Protein AF-A0A7H4N6X0-F1 (afdb_monomer_lite)

Secondary structure (DSSP, 8-state):
--GGGGSSSHHHHHHHHHHHTS--BTT--HHHHHHHHHHHHHTT-EEEE-TT--EEEE-PPPTT-TTSPP--------B-----TT----TTTSPP-EEEETTEEEETTS-TTS--HHHHHHHHHGGGGT-S---------

Radius of gyration: 16.63 Å; chains: 1; bounding box: 37×34×45 Å

Organism: NCBI:txid1134687

pLDDT: mean 72.05, std 23.46, range [20.62, 94.62]

Foldseek 3Di:
DAQLCVDPPRVVSVVVLVLLQAQAAPPQLVVVLVVVQVVLVVVVWDWDADPVGDIDTDDADDPPCNPPDDDDDDDDRHDHDDADPPAPDDSNPGGWRWDDDPPAIATPGHDPPPCRVRVVVVVVCVVVPDDDDDDDDDDDD

Sequence (141 aa):
MSELSQLSPQPLWDIFAKICSIPHPSYHEEQLAEHIMGWAKEKGLHAERDQVGNILIRKGATAGMENRKPVVLQAHLDMVPQKNNDTVHDFAKDPIQPYIDGEWVKARAAPPWAPTTVSAWLPRWRYWLTTTWFTARWKCC

Structure (mmCIF, N/CA/C/O backbone):
data_AF-A0A7H4N6X0-F1
#
_entry.id   AF-A0A7H4N6X0-F1
#
loop_
_atom_site.group_PDB
_atom_site.id
_atom_site.type_symbol
_atom_site.label_atom_id
_atom_site.label_alt_id
_atom_site.label_comp_id
_atom_site.label_asym_id
_atom_site.label_entity_id
_atom_site.label_seq_id
_atom_site.pdbx_PDB_ins_code
_atom_site.Cartn_x
_atom_site.Cartn_y
_atom_site.Cartn_z
_atom_site.occupancy
_atom_site.B_iso_or_equiv
_atom_site.auth_seq_id
_atom_site.auth_comp_id
_atom_site.auth_asym_id
_atom_site.auth_atom_id
_atom_site.pdbx_PDB_model_num
ATOM 1 N N . MET A 1 1 ? -1.769 15.339 -13.830 1.00 49.44 1 MET A N 1
ATOM 2 C CA . MET A 1 1 ? -2.884 14.557 -13.252 1.00 49.44 1 MET A CA 1
ATOM 3 C C . MET A 1 1 ? -2.864 13.186 -13.902 1.00 49.44 1 MET A C 1
ATOM 5 O O . MET A 1 1 ? -2.613 13.128 -15.098 1.00 49.44 1 MET A O 1
ATOM 9 N N . SER A 1 2 ? -3.006 12.112 -13.122 1.00 63.00 2 SER A N 1
ATOM 10 C CA . SER A 1 2 ? -3.014 10.734 -13.640 1.00 63.00 2 SER A CA 1
ATOM 11 C C . SER A 1 2 ? -4.272 10.502 -14.483 1.00 63.00 2 SER A C 1
ATOM 13 O O . SER A 1 2 ? -5.332 10.973 -14.087 1.00 63.00 2 SER A O 1
ATOM 15 N N . GLU A 1 3 ? -4.191 9.768 -15.600 1.00 73.50 3 GLU A N 1
ATOM 16 C CA . GLU A 1 3 ? -5.371 9.388 -16.410 1.00 73.50 3 GLU A CA 1
ATOM 17 C C . GLU A 1 3 ? -6.441 8.665 -15.568 1.00 73.50 3 GLU A C 1
ATOM 19 O O . GLU A 1 3 ? -7.635 8.761 -15.839 1.00 73.50 3 GLU A O 1
ATOM 24 N N . LEU A 1 4 ? -6.017 8.021 -14.476 1.00 79.00 4 LEU A N 1
ATOM 25 C CA . LEU A 1 4 ? -6.884 7.342 -13.514 1.00 79.00 4 LEU A CA 1
ATOM 26 C C . LEU A 1 4 ? -7.802 8.284 -12.723 1.00 79.00 4 LEU A C 1
ATOM 28 O O . LEU A 1 4 ? -8.731 7.809 -12.076 1.00 79.00 4 LEU A O 1
ATOM 32 N N . SER A 1 5 ? -7.596 9.605 -12.787 1.00 76.94 5 SER A N 1
ATOM 33 C CA . SER A 1 5 ? -8.470 10.581 -12.124 1.00 76.94 5 SER A CA 1
ATOM 34 C C . SER A 1 5 ? -9.864 10.704 -12.747 1.00 76.94 5 SER A C 1
ATOM 36 O O . SER A 1 5 ? -10.657 11.539 -12.328 1.00 76.94 5 SER A O 1
ATOM 38 N N . GLN A 1 6 ? -10.139 9.935 -13.799 1.00 81.56 6 GLN A N 1
ATOM 39 C CA . GLN A 1 6 ? -11.443 9.859 -14.455 1.00 81.56 6 GLN A CA 1
ATOM 40 C C . GLN A 1 6 ? -12.292 8.695 -13.922 1.00 81.56 6 GLN A C 1
ATOM 42 O O . GLN A 1 6 ? -13.466 8.576 -14.268 1.00 81.56 6 GLN A O 1
ATOM 47 N N . LEU A 1 7 ? -11.706 7.818 -13.100 1.00 83.69 7 LEU A N 1
ATOM 48 C CA . LEU A 1 7 ? -12.340 6.590 -12.644 1.00 83.69 7 LEU A CA 1
ATOM 49 C C . LEU A 1 7 ? -12.969 6.765 -11.258 1.00 83.69 7 LEU A C 1
ATOM 51 O O . LEU A 1 7 ? -12.410 7.386 -10.356 1.00 83.69 7 LEU A O 1
ATOM 55 N N . SER A 1 8 ? -14.136 6.153 -11.069 1.00 83.44 8 SER A N 1
ATOM 56 C CA . SER A 1 8 ? -14.847 6.145 -9.790 1.00 83.44 8 SER A CA 1
ATOM 57 C C . SER A 1 8 ? -14.701 4.783 -9.098 1.00 83.44 8 SER A C 1
ATOM 59 O O . SER A 1 8 ? -14.769 3.754 -9.779 1.00 83.44 8 SER A O 1
ATOM 61 N N . PRO A 1 9 ? -14.511 4.738 -7.765 1.00 90.44 9 PRO A N 1
ATOM 62 C CA . PRO A 1 9 ? -14.433 5.868 -6.831 1.00 90.44 9 PRO A CA 1
ATOM 63 C C . PRO A 1 9 ? -13.037 6.506 -6.760 1.00 90.44 9 PRO A C 1
ATOM 65 O O . PRO A 1 9 ? -12.030 5.811 -6.639 1.00 90.44 9 PRO A O 1
ATOM 68 N N . GLN A 1 10 ? -12.991 7.840 -6.741 1.00 86.44 10 GLN A N 1
ATOM 69 C CA . GLN A 1 10 ? -11.746 8.612 -6.840 1.00 86.44 10 GLN A CA 1
ATOM 70 C C . GLN A 1 10 ? -10.675 8.268 -5.781 1.00 86.44 10 GLN A C 1
ATOM 72 O O . GLN A 1 10 ? -9.532 8.028 -6.168 1.00 86.44 10 GLN A O 1
ATOM 77 N N . PRO A 1 11 ? -10.997 8.136 -4.473 1.00 85.31 11 PRO A N 1
ATOM 78 C CA . PRO A 1 11 ? -9.972 7.884 -3.454 1.00 85.31 11 PRO A CA 1
ATOM 79 C C . PRO A 1 11 ? -9.216 6.567 -3.657 1.00 85.31 11 PRO A C 1
ATOM 81 O O . PRO A 1 11 ? -8.046 6.448 -3.304 1.00 85.31 11 PRO A O 1
ATOM 84 N N . LEU A 1 12 ? -9.894 5.569 -4.224 1.00 84.19 12 LEU A N 1
ATOM 85 C CA . LEU A 1 12 ? -9.316 4.266 -4.521 1.00 84.19 12 LEU A CA 1
ATOM 86 C C . LEU A 1 12 ? -8.301 4.382 -5.663 1.00 84.19 12 LEU A C 1
ATOM 88 O O . LEU A 1 12 ? -7.191 3.863 -5.559 1.00 84.19 12 LEU A O 1
ATOM 92 N N . TRP A 1 13 ? -8.664 5.100 -6.726 1.00 86.38 13 TRP A N 1
ATOM 93 C CA . TRP A 1 13 ? -7.800 5.305 -7.886 1.00 86.38 13 TRP A CA 1
ATOM 94 C C . TRP A 1 13 ? -6.621 6.235 -7.599 1.00 86.38 13 TRP A C 1
ATOM 96 O O . TRP A 1 13 ? -5.546 6.021 -8.155 1.00 86.38 13 TRP A O 1
ATOM 106 N N . ASP A 1 14 ? -6.769 7.188 -6.677 1.00 84.69 14 ASP A N 1
ATOM 107 C CA . ASP A 1 14 ? -5.661 8.020 -6.194 1.00 84.69 14 ASP A CA 1
ATOM 108 C C . ASP A 1 14 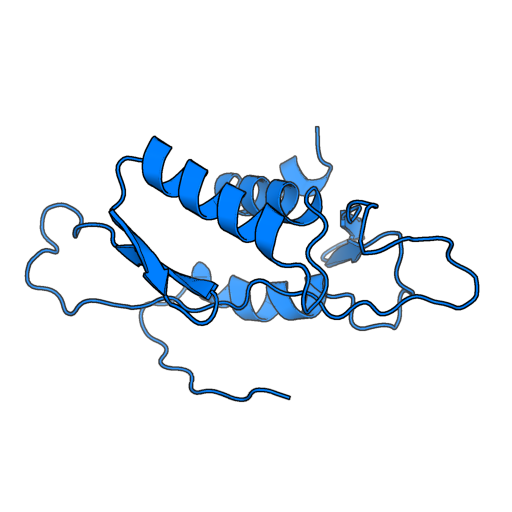? -4.617 7.186 -5.440 1.00 84.69 14 ASP A C 1
ATOM 110 O O . ASP A 1 14 ? -3.417 7.299 -5.703 1.00 84.69 14 ASP A O 1
ATOM 114 N N . ILE A 1 15 ? -5.068 6.304 -4.538 1.00 87.94 15 ILE A N 1
ATOM 115 C CA . ILE A 1 15 ? -4.186 5.370 -3.823 1.00 87.94 15 ILE A CA 1
ATOM 116 C C . ILE A 1 15 ? -3.514 4.423 -4.819 1.00 87.94 15 ILE A C 1
ATOM 118 O O . ILE A 1 15 ? -2.301 4.235 -4.760 1.00 87.94 15 ILE A O 1
ATOM 122 N N . PHE A 1 16 ? -4.270 3.869 -5.769 1.00 86.44 16 PHE A N 1
ATOM 123 C CA . PHE A 1 16 ? -3.721 2.972 -6.784 1.00 86.44 16 PHE A CA 1
ATOM 124 C C . PHE A 1 16 ? -2.659 3.664 -7.652 1.00 86.44 16 PHE A C 1
ATOM 126 O O . PHE A 1 16 ? -1.562 3.137 -7.821 1.00 86.44 16 PHE A O 1
ATOM 133 N N . ALA A 1 17 ? -2.930 4.881 -8.133 1.00 86.88 17 ALA A N 1
ATOM 134 C CA . ALA A 1 17 ? -1.963 5.671 -8.891 1.00 86.88 17 ALA A CA 1
ATOM 135 C C . ALA A 1 17 ? -0.691 5.954 -8.075 1.00 86.88 17 ALA A C 1
ATOM 137 O O . ALA A 1 17 ? 0.417 5.907 -8.613 1.00 86.88 17 ALA A O 1
ATOM 138 N N . LYS A 1 18 ? -0.838 6.214 -6.769 1.00 87.50 18 LYS A N 1
ATOM 139 C CA . LYS A 1 18 ? 0.297 6.418 -5.869 1.00 87.50 18 LYS A CA 1
ATOM 140 C C . LYS A 1 18 ? 1.128 5.145 -5.704 1.00 87.50 18 LYS A C 1
ATOM 142 O O . LYS A 1 18 ? 2.349 5.230 -5.807 1.00 87.50 18 LYS A O 1
ATOM 147 N N . ILE A 1 19 ? 0.493 3.987 -5.530 1.00 88.38 19 ILE A N 1
ATOM 148 C CA . ILE A 1 19 ? 1.175 2.685 -5.465 1.00 88.38 19 ILE A CA 1
ATOM 149 C C . ILE A 1 19 ? 1.937 2.410 -6.769 1.00 88.38 19 ILE A C 1
ATOM 151 O O . ILE A 1 19 ? 3.113 2.074 -6.717 1.00 88.38 19 ILE A O 1
ATOM 155 N N . CYS A 1 20 ? 1.329 2.631 -7.942 1.00 85.62 20 CYS A N 1
ATOM 156 C CA . CYS A 1 20 ? 2.011 2.450 -9.233 1.00 85.62 20 CYS A CA 1
ATOM 157 C C . CYS A 1 20 ? 3.224 3.375 -9.418 1.00 85.62 20 CYS A C 1
ATOM 159 O O . CYS A 1 20 ? 4.171 3.011 -10.111 1.00 85.62 20 CYS A O 1
ATOM 161 N N . SER A 1 21 ? 3.210 4.561 -8.801 1.00 88.00 21 SER A N 1
ATOM 162 C CA . SER A 1 21 ? 4.327 5.510 -8.879 1.00 88.00 21 SER A CA 1
ATOM 163 C C . SER A 1 21 ? 5.553 5.110 -8.050 1.00 88.00 21 SER A C 1
ATOM 165 O O . SER A 1 21 ? 6.601 5.733 -8.195 1.00 88.00 21 SER A O 1
ATOM 167 N N . ILE A 1 22 ? 5.422 4.110 -7.176 1.00 87.44 22 ILE A N 1
ATOM 168 C CA . ILE A 1 22 ? 6.493 3.606 -6.315 1.00 87.44 22 ILE A CA 1
ATOM 169 C C . ILE A 1 22 ? 6.897 2.232 -6.857 1.00 87.44 22 ILE A C 1
ATOM 171 O O . ILE A 1 22 ? 6.057 1.337 -6.848 1.00 87.44 22 ILE A O 1
ATOM 175 N N . PRO A 1 23 ? 8.130 2.021 -7.338 1.00 86.75 23 PRO A N 1
ATOM 176 C CA . PRO A 1 23 ? 8.593 0.694 -7.736 1.00 86.75 23 PRO A CA 1
ATOM 177 C C . PRO A 1 23 ? 8.563 -0.281 -6.546 1.00 86.75 23 PRO A C 1
ATOM 179 O O . PRO A 1 23 ? 9.085 0.023 -5.477 1.00 86.75 23 PRO A O 1
ATOM 182 N N . HIS A 1 24 ? 7.920 -1.436 -6.719 1.00 83.88 24 HIS A N 1
ATOM 183 C CA . HIS A 1 24 ? 7.762 -2.460 -5.674 1.00 83.88 24 HIS A CA 1
ATOM 184 C C . HIS A 1 24 ? 7.811 -3.891 -6.245 1.00 83.88 24 HIS A C 1
ATOM 186 O O . HIS A 1 24 ? 6.862 -4.664 -6.075 1.00 83.88 24 HIS A O 1
ATOM 192 N N . PRO A 1 25 ? 8.873 -4.270 -6.985 1.00 81.56 25 PRO A N 1
ATOM 193 C CA . PRO A 1 25 ? 9.000 -5.645 -7.446 1.00 81.56 25 PRO A CA 1
ATOM 194 C C . PRO A 1 25 ? 9.197 -6.584 -6.250 1.00 81.56 25 PRO A C 1
ATOM 196 O O . PRO A 1 25 ? 9.643 -6.153 -5.185 1.00 81.56 25 PRO A O 1
ATOM 199 N N . SER A 1 26 ? 8.888 -7.868 -6.429 1.00 76.19 26 SER A N 1
ATOM 200 C CA . SER A 1 26 ? 9.136 -8.888 -5.404 1.00 76.19 26 SER A CA 1
ATOM 201 C C . SER A 1 26 ? 10.575 -8.809 -4.869 1.00 76.19 26 SER A C 1
ATOM 203 O O . SER A 1 26 ? 11.521 -8.682 -5.650 1.00 76.19 26 SER A O 1
ATOM 205 N N . TYR A 1 27 ? 10.717 -8.882 -3.542 1.00 80.19 27 TYR A N 1
ATOM 206 C CA . TYR A 1 27 ? 11.934 -8.666 -2.741 1.00 80.19 27 TYR A CA 1
ATOM 207 C C . TYR A 1 27 ? 12.423 -7.210 -2.606 1.00 80.19 27 TYR A C 1
ATOM 209 O O . TYR A 1 27 ? 13.468 -6.972 -1.995 1.00 80.19 27 TYR A O 1
ATOM 217 N N . HIS A 1 28 ? 11.691 -6.230 -3.140 1.00 84.12 28 HIS A N 1
ATOM 218 C CA . HIS A 1 28 ? 12.011 -4.802 -3.046 1.00 84.12 28 HIS A CA 1
ATOM 219 C C . HIS A 1 28 ? 10.797 -3.965 -2.605 1.00 84.12 28 HIS A C 1
ATOM 221 O O . HIS A 1 28 ? 10.520 -2.894 -3.141 1.00 84.12 28 HIS A O 1
ATOM 227 N N . GLU A 1 29 ? 10.058 -4.442 -1.606 1.00 84.38 29 GLU A N 1
ATOM 228 C CA . GLU A 1 29 ? 8.814 -3.822 -1.135 1.00 84.38 29 GLU A CA 1
ATOM 229 C C . GLU A 1 29 ? 9.039 -2.669 -0.141 1.00 84.38 29 GLU A C 1
ATOM 231 O O . GLU A 1 29 ? 8.087 -1.985 0.233 1.00 84.38 29 GLU A O 1
ATOM 236 N N . GLU A 1 30 ? 10.282 -2.439 0.294 1.00 88.81 30 GLU A N 1
ATOM 237 C CA . GLU A 1 30 ? 10.622 -1.545 1.410 1.00 88.81 30 GLU A CA 1
ATOM 238 C C . GLU A 1 30 ? 10.088 -0.120 1.221 1.00 88.81 30 GLU A C 1
ATOM 240 O O . GLU A 1 30 ? 9.436 0.426 2.107 1.00 88.81 30 GLU A O 1
ATOM 245 N N . GLN A 1 31 ? 10.283 0.462 0.036 1.00 90.00 31 GLN A N 1
ATOM 246 C CA . GLN A 1 31 ? 9.850 1.833 -0.238 1.00 90.00 31 GLN A CA 1
ATOM 247 C C . GLN A 1 31 ? 8.321 1.977 -0.178 1.00 90.00 31 GLN A C 1
ATOM 249 O O . GLN A 1 31 ? 7.794 2.970 0.331 1.00 90.00 31 GLN A O 1
ATOM 254 N N . LEU A 1 32 ? 7.592 0.978 -0.684 1.00 89.50 32 LEU A N 1
ATOM 255 C CA . LEU A 1 32 ? 6.135 0.960 -0.612 1.00 89.50 32 LEU A CA 1
ATOM 256 C C . LEU A 1 32 ? 5.658 0.712 0.825 1.00 89.50 32 LEU A C 1
ATOM 258 O O . LEU A 1 32 ? 4.696 1.339 1.274 1.00 89.50 32 LEU A O 1
ATOM 262 N N . ALA A 1 33 ? 6.349 -0.159 1.559 1.00 90.00 33 ALA A N 1
ATOM 263 C CA . ALA A 1 33 ? 6.058 -0.441 2.954 1.00 90.00 33 ALA A CA 1
ATOM 264 C C . ALA A 1 33 ? 6.197 0.813 3.831 1.00 90.00 33 ALA A C 1
ATOM 266 O O . ALA A 1 33 ? 5.273 1.150 4.577 1.00 90.00 33 ALA A O 1
ATOM 267 N N . GLU A 1 34 ? 7.300 1.550 3.694 1.00 93.50 34 GLU A N 1
ATOM 268 C CA . GLU A 1 34 ? 7.521 2.829 4.376 1.00 93.50 34 GLU A CA 1
ATOM 269 C C . GLU A 1 34 ? 6.438 3.853 4.029 1.00 93.50 34 GLU A C 1
ATOM 271 O O . GLU A 1 34 ? 5.907 4.526 4.918 1.00 93.50 34 GLU A O 1
ATOM 276 N N . HIS A 1 35 ? 6.054 3.937 2.750 1.00 93.19 35 HIS A N 1
ATOM 277 C CA . HIS A 1 35 ? 4.993 4.836 2.310 1.00 93.19 35 HIS A CA 1
ATOM 278 C C . HIS A 1 35 ? 3.651 4.525 2.989 1.00 93.19 35 HIS A C 1
ATOM 280 O O . HIS A 1 35 ? 2.984 5.436 3.485 1.00 93.19 35 HIS A O 1
ATOM 286 N N . ILE A 1 36 ? 3.268 3.248 3.059 1.00 91.62 36 ILE A N 1
ATOM 287 C CA . ILE A 1 36 ? 2.019 2.804 3.694 1.00 91.62 36 ILE A CA 1
ATOM 288 C C . ILE A 1 36 ? 2.043 3.065 5.205 1.00 91.62 36 ILE A C 1
ATOM 290 O O . ILE A 1 36 ? 1.057 3.555 5.761 1.00 91.62 36 ILE A O 1
ATOM 294 N N . MET A 1 37 ? 3.167 2.785 5.870 1.00 92.56 37 MET A N 1
ATOM 295 C CA . MET A 1 37 ? 3.343 3.058 7.300 1.00 92.56 37 MET A CA 1
ATOM 296 C C . MET A 1 37 ? 3.254 4.561 7.602 1.00 92.56 37 MET A C 1
ATOM 298 O O . MET A 1 37 ? 2.573 4.963 8.549 1.00 92.56 37 MET A O 1
ATOM 302 N N . GLY A 1 38 ? 3.890 5.398 6.776 1.00 94.00 38 GLY A N 1
ATOM 303 C CA . GLY A 1 38 ? 3.814 6.857 6.870 1.00 94.00 38 GLY A CA 1
ATOM 304 C C . GLY A 1 38 ? 2.389 7.373 6.684 1.00 94.00 38 GLY A C 1
ATOM 305 O O . GLY A 1 38 ? 1.882 8.104 7.534 1.00 94.00 38 GLY A O 1
ATOM 306 N N . TRP A 1 39 ? 1.699 6.904 5.643 1.00 93.62 39 TRP A N 1
ATOM 307 C CA . TRP A 1 39 ? 0.300 7.246 5.388 1.00 93.62 39 TRP A CA 1
ATOM 308 C C . TRP A 1 39 ? -0.616 6.856 6.558 1.00 93.62 39 TRP A C 1
ATOM 310 O O . TRP A 1 39 ? -1.462 7.644 6.982 1.00 93.62 39 TRP A O 1
ATOM 320 N N . ALA A 1 40 ? -0.436 5.662 7.129 1.00 92.44 40 ALA A N 1
ATOM 321 C CA . ALA A 1 40 ? -1.229 5.213 8.270 1.00 92.44 40 ALA A CA 1
ATOM 322 C C . ALA A 1 40 ? -1.005 6.108 9.500 1.00 92.44 40 ALA A C 1
ATOM 324 O O . ALA A 1 40 ? -1.969 6.504 10.159 1.00 92.44 40 ALA A O 1
ATOM 325 N N . LYS A 1 41 ? 0.252 6.492 9.760 1.00 93.38 41 LYS A N 1
ATOM 326 C CA . LYS A 1 41 ? 0.622 7.416 10.838 1.00 93.38 41 LYS A CA 1
ATOM 327 C C . LYS A 1 41 ? 0.016 8.807 10.640 1.00 93.38 41 LYS A C 1
ATOM 329 O O . LYS A 1 41 ? -0.542 9.355 11.586 1.00 93.38 41 LYS A O 1
ATOM 334 N N . GLU A 1 42 ? 0.067 9.358 9.428 1.00 94.62 42 GLU A N 1
ATOM 335 C CA . GLU A 1 42 ? -0.562 10.645 9.085 1.00 94.62 42 GLU A CA 1
ATOM 336 C C . GLU A 1 42 ? -2.079 10.630 9.307 1.00 94.62 42 GLU A C 1
ATOM 338 O O . GLU A 1 42 ? -2.670 11.633 9.707 1.00 94.62 42 GLU A O 1
ATOM 343 N N . LYS A 1 43 ? -2.723 9.480 9.084 1.00 90.88 43 LYS A N 1
ATOM 344 C CA . LYS A 1 43 ? -4.151 9.273 9.358 1.00 90.88 43 LYS A CA 1
ATOM 345 C C . LYS A 1 43 ? -4.462 8.956 10.824 1.00 90.88 43 LYS A C 1
ATOM 347 O O . LYS A 1 43 ? -5.632 8.757 11.148 1.00 90.88 43 LYS A O 1
ATOM 352 N N . GLY A 1 44 ? -3.455 8.902 11.699 1.00 92.50 44 GLY A N 1
ATOM 353 C CA . GLY A 1 44 ? -3.621 8.550 13.110 1.00 92.50 44 GLY A CA 1
ATOM 354 C C . GLY A 1 44 ? -4.079 7.104 13.325 1.00 92.50 44 GLY A C 1
ATOM 355 O O . GLY A 1 44 ? -4.738 6.806 14.318 1.00 92.50 44 GLY A O 1
ATOM 356 N N . LEU A 1 45 ? -3.786 6.211 12.378 1.00 92.88 45 LEU A N 1
ATOM 357 C CA . LEU A 1 45 ? -4.112 4.793 12.473 1.00 92.88 45 LEU A CA 1
ATOM 358 C C . LEU A 1 45 ? -2.996 4.046 13.200 1.00 92.88 45 LEU A C 1
ATOM 360 O O . LEU A 1 45 ? -1.815 4.371 13.075 1.00 92.88 45 LEU A O 1
ATOM 364 N N . HIS A 1 46 ? -3.370 2.996 13.926 1.00 91.69 46 HIS A N 1
ATOM 365 C CA . HIS A 1 46 ? -2.388 2.085 14.493 1.00 91.69 46 HIS A CA 1
ATOM 366 C C . HIS A 1 46 ? -1.769 1.261 13.362 1.00 91.69 46 HIS A C 1
ATOM 368 O O . HIS A 1 46 ? -2.495 0.549 12.668 1.00 91.69 46 HIS A O 1
ATOM 374 N N . ALA A 1 47 ? -0.449 1.304 13.208 1.00 93.00 47 ALA A N 1
ATOM 375 C CA . ALA A 1 47 ? 0.276 0.547 12.195 1.00 93.00 47 ALA A CA 1
ATOM 376 C C . ALA A 1 47 ? 1.494 -0.143 12.814 1.00 93.00 47 ALA A C 1
ATOM 378 O O . ALA A 1 47 ? 2.265 0.488 13.536 1.00 93.00 47 ALA A O 1
ATOM 379 N N . GLU A 1 48 ? 1.662 -1.430 12.528 1.00 91.88 48 GLU A N 1
ATOM 380 C CA . GLU A 1 48 ? 2.812 -2.228 12.955 1.00 91.88 48 GLU A CA 1
ATOM 381 C C . GLU A 1 48 ? 3.371 -3.034 11.783 1.00 91.88 48 GLU A C 1
ATOM 383 O O . GLU A 1 48 ? 2.646 -3.363 10.838 1.00 91.88 48 GLU A O 1
ATOM 388 N N . ARG A 1 49 ? 4.665 -3.346 11.862 1.00 91.00 49 ARG A N 1
ATOM 389 C CA . ARG A 1 49 ? 5.365 -4.206 10.911 1.00 91.00 49 ARG A CA 1
ATOM 390 C C . ARG A 1 49 ? 6.014 -5.360 11.665 1.00 91.00 49 ARG A C 1
ATOM 392 O O . ARG A 1 49 ? 6.629 -5.130 12.707 1.00 91.00 49 ARG A O 1
ATOM 399 N N . ASP A 1 50 ? 5.842 -6.583 11.174 1.00 89.25 50 ASP A N 1
ATOM 400 C CA . ASP A 1 50 ? 6.461 -7.764 11.781 1.00 89.25 50 ASP A CA 1
ATOM 401 C C . ASP A 1 50 ? 7.919 -7.962 11.320 1.00 89.25 50 ASP A C 1
ATOM 403 O O . ASP A 1 50 ? 8.445 -7.209 10.500 1.00 89.25 50 ASP A O 1
ATOM 407 N N . GLN A 1 51 ? 8.587 -8.989 11.855 1.00 89.12 51 GLN A N 1
ATOM 408 C CA . GLN A 1 51 ? 9.985 -9.306 11.528 1.00 89.12 51 GLN A CA 1
ATOM 409 C C . GLN A 1 51 ? 10.194 -9.750 10.073 1.00 89.12 51 GLN A C 1
ATOM 411 O O . GLN A 1 51 ? 11.307 -9.659 9.565 1.00 89.12 51 GLN A O 1
ATOM 416 N N . VAL A 1 52 ? 9.145 -10.255 9.419 1.00 87.12 52 VAL A N 1
ATOM 417 C CA . VAL A 1 52 ? 9.178 -10.731 8.026 1.00 87.12 52 VAL A CA 1
ATOM 418 C C . VAL A 1 52 ? 8.855 -9.588 7.056 1.00 87.12 52 VAL A C 1
ATOM 420 O O . VAL A 1 52 ? 9.098 -9.693 5.859 1.00 87.12 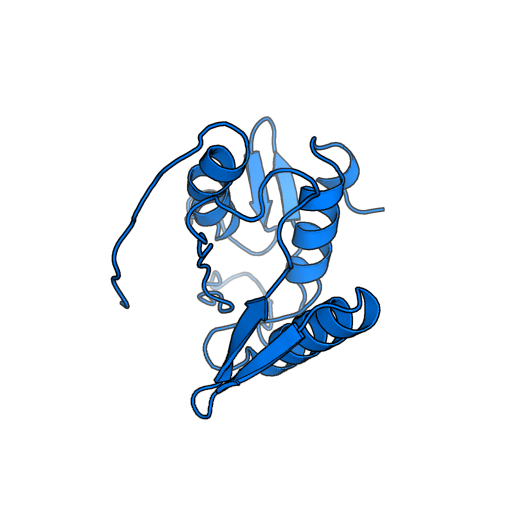52 VAL A O 1
ATOM 423 N N . GLY A 1 53 ? 8.354 -8.467 7.574 1.00 83.50 53 GLY A N 1
ATOM 424 C CA . GLY A 1 53 ? 8.052 -7.262 6.825 1.00 83.50 53 GLY A CA 1
ATOM 425 C C . GLY A 1 53 ? 6.572 -7.075 6.495 1.00 83.50 53 GLY A C 1
ATOM 426 O O . GLY A 1 53 ? 6.254 -6.105 5.808 1.00 83.50 53 GLY A O 1
ATOM 427 N N . ASN A 1 54 ? 5.669 -7.928 6.996 1.00 89.19 54 ASN A N 1
ATOM 428 C CA . ASN A 1 54 ? 4.228 -7.754 6.807 1.00 89.19 54 ASN A CA 1
ATOM 429 C C . ASN A 1 54 ? 3.729 -6.530 7.572 1.00 89.19 54 ASN A C 1
ATOM 431 O O . ASN A 1 54 ? 4.154 -6.275 8.699 1.00 89.19 54 ASN A O 1
ATOM 435 N N . ILE A 1 55 ? 2.774 -5.814 6.982 1.00 90.38 55 ILE A N 1
ATOM 436 C CA . ILE A 1 55 ? 2.182 -4.608 7.564 1.00 90.38 55 ILE A CA 1
ATOM 437 C C . ILE A 1 55 ? 0.777 -4.916 8.066 1.00 90.38 55 ILE A C 1
ATOM 439 O O . ILE A 1 55 ? -0.052 -5.455 7.330 1.00 90.38 55 ILE A O 1
ATOM 443 N N . LEU A 1 56 ? 0.484 -4.500 9.296 1.00 93.56 56 LEU A N 1
ATOM 444 C CA . LEU A 1 56 ? -0.854 -4.545 9.865 1.00 93.56 56 LEU A CA 1
ATOM 445 C C . LEU A 1 56 ? -1.299 -3.149 10.297 1.00 93.56 56 LEU A C 1
ATOM 447 O O . LEU A 1 56 ? -0.719 -2.537 11.193 1.00 93.56 56 LEU A O 1
ATOM 451 N N . ILE A 1 57 ? -2.382 -2.671 9.684 1.00 93.19 57 ILE A N 1
ATOM 452 C CA . ILE A 1 57 ? -3.035 -1.409 10.036 1.00 93.19 57 ILE A CA 1
ATOM 453 C C . ILE A 1 57 ? -4.367 -1.719 10.713 1.00 93.19 57 ILE A C 1
ATOM 455 O O . ILE A 1 57 ? -5.184 -2.477 10.189 1.00 93.19 57 ILE A O 1
ATOM 459 N N . ARG A 1 58 ? -4.608 -1.109 11.874 1.00 93.06 58 ARG A N 1
ATOM 460 C CA . ARG A 1 58 ? -5.866 -1.210 12.614 1.00 93.06 58 ARG A CA 1
ATOM 461 C C . ARG A 1 58 ? -6.572 0.140 12.621 1.00 93.06 58 ARG A C 1
ATOM 463 O O . ARG A 1 58 ? -5.979 1.180 12.906 1.00 93.06 58 ARG A O 1
ATOM 470 N N . LYS A 1 59 ? -7.872 0.097 12.347 1.00 92.25 59 LYS A N 1
ATOM 471 C CA . LYS A 1 59 ? -8.784 1.234 12.433 1.00 92.25 59 LYS A CA 1
ATOM 472 C C . LYS A 1 59 ? -9.915 0.870 13.388 1.00 92.25 59 LYS A C 1
ATOM 474 O O . LYS A 1 59 ? -10.471 -0.221 13.282 1.00 92.25 59 LYS A O 1
ATOM 479 N N . GLY A 1 60 ? -10.241 1.777 14.309 1.00 91.00 60 GLY A N 1
ATOM 480 C CA . GLY A 1 60 ? -11.394 1.614 15.193 1.00 91.00 60 GLY A CA 1
ATOM 481 C C . GLY A 1 60 ? -12.702 1.494 14.405 1.00 91.00 60 GLY A C 1
ATOM 482 O O . GLY A 1 60 ? -12.806 1.980 13.273 1.00 91.00 60 GLY A O 1
ATOM 483 N N . ALA A 1 61 ? -13.699 0.843 15.004 1.00 92.44 61 ALA A N 1
ATOM 484 C CA . ALA A 1 61 ? -15.033 0.787 14.424 1.00 92.44 61 ALA A CA 1
ATOM 485 C C . ALA A 1 61 ? -15.600 2.205 14.255 1.00 92.44 61 ALA A C 1
ATOM 487 O O . ALA A 1 61 ? -15.331 3.105 15.050 1.00 92.44 61 ALA A O 1
ATOM 488 N N . THR A 1 62 ? -16.386 2.409 13.203 1.00 92.06 62 THR A N 1
ATOM 489 C CA . THR A 1 62 ? -17.200 3.620 13.078 1.00 92.06 62 THR A CA 1
ATOM 490 C C . THR A 1 62 ? -18.285 3.625 14.153 1.00 92.06 62 THR A C 1
ATOM 492 O O . THR A 1 62 ? -18.743 2.552 14.552 1.00 92.06 62 THR A O 1
ATOM 495 N N . ALA A 1 63 ? -18.728 4.815 14.563 1.00 93.00 63 ALA A N 1
ATOM 496 C CA . ALA A 1 63 ? -19.766 4.978 15.579 1.00 93.00 63 ALA A CA 1
ATOM 497 C C . ALA A 1 63 ? -20.990 4.080 15.307 1.00 93.00 63 ALA A C 1
ATOM 499 O O . ALA A 1 63 ? -21.535 4.089 14.199 1.00 93.00 63 ALA A O 1
ATOM 500 N N . GLY A 1 64 ? -21.404 3.298 16.306 1.00 94.38 64 GLY A N 1
ATOM 501 C CA . GLY A 1 64 ? -22.542 2.373 16.224 1.00 94.38 64 GLY A CA 1
ATOM 502 C C . GLY A 1 64 ? -22.206 0.970 15.698 1.00 94.38 64 GLY A C 1
ATOM 503 O O . GLY A 1 64 ? -23.105 0.136 15.555 1.00 94.38 64 GLY A O 1
ATOM 504 N N . MET A 1 65 ? -20.933 0.685 15.404 1.00 94.12 65 MET A N 1
ATOM 505 C CA . MET A 1 65 ? -20.457 -0.614 14.905 1.00 94.12 65 MET A CA 1
ATOM 506 C C . MET A 1 65 ? -19.473 -1.315 15.857 1.00 94.12 65 MET A C 1
ATOM 508 O O . MET A 1 65 ? -18.876 -2.322 15.485 1.00 94.12 65 MET A O 1
ATOM 512 N N . GLU A 1 66 ? -19.322 -0.836 17.090 1.00 93.81 66 GLU A N 1
ATOM 513 C CA . GLU A 1 66 ? -18.326 -1.298 18.069 1.00 93.81 66 GLU A CA 1
ATOM 514 C C . GLU A 1 66 ? -18.537 -2.759 18.495 1.00 93.81 66 GLU A C 1
ATOM 516 O O . GLU A 1 66 ? -17.578 -3.481 18.744 1.00 93.81 66 GLU A O 1
ATOM 521 N N . ASN A 1 67 ? -19.791 -3.221 18.512 1.00 93.50 67 ASN A N 1
ATOM 522 C CA . ASN A 1 67 ? -20.163 -4.585 18.912 1.00 93.50 67 ASN A CA 1
ATOM 523 C C . ASN A 1 67 ? -20.190 -5.581 17.739 1.00 93.50 67 ASN A C 1
ATOM 525 O O . ASN A 1 67 ? -20.697 -6.699 17.864 1.00 93.50 67 ASN A O 1
ATOM 529 N N . ARG A 1 68 ? -19.714 -5.172 16.559 1.00 91.06 68 ARG A N 1
ATOM 530 C CA . ARG A 1 68 ? -19.660 -6.031 15.371 1.00 91.06 68 ARG A CA 1
ATOM 531 C C . ARG A 1 68 ? -18.354 -6.821 15.357 1.00 91.06 68 ARG A C 1
ATOM 533 O O . ARG A 1 68 ? -17.351 -6.422 15.940 1.00 91.06 68 ARG A O 1
ATOM 540 N N . LYS A 1 69 ? -18.359 -7.960 14.660 1.00 93.00 69 LYS A N 1
ATOM 541 C CA . LYS A 1 69 ? -17.151 -8.778 14.505 1.00 93.00 69 LYS A CA 1
ATOM 542 C C . LYS A 1 69 ? -16.086 -7.993 13.722 1.00 93.00 69 LYS A C 1
ATOM 544 O O . LYS A 1 69 ? -16.429 -7.429 12.680 1.00 93.00 69 LYS A O 1
ATOM 549 N N . PRO A 1 70 ? -14.820 -7.977 14.177 1.00 91.62 70 PRO A N 1
ATOM 550 C CA . PRO A 1 70 ? -13.735 -7.356 13.429 1.00 91.62 70 PRO A CA 1
ATOM 551 C C . PRO A 1 70 ? -13.507 -8.092 12.104 1.00 91.62 70 PRO A C 1
ATOM 553 O O . PRO A 1 70 ? -13.742 -9.297 11.994 1.00 91.62 70 PRO A O 1
ATOM 556 N N . VAL A 1 71 ? -13.034 -7.355 11.100 1.00 91.44 71 VAL A N 1
ATOM 557 C CA . VAL A 1 71 ? -12.748 -7.867 9.755 1.00 91.44 71 VAL A CA 1
ATOM 558 C C . VAL A 1 71 ? -11.317 -7.504 9.383 1.00 91.44 71 VAL A C 1
ATOM 560 O O . VAL A 1 71 ? -10.831 -6.434 9.747 1.00 91.44 71 VAL A O 1
ATOM 563 N N . VAL A 1 72 ? -10.656 -8.395 8.647 1.00 91.38 72 VAL A N 1
ATOM 564 C CA . VAL A 1 72 ? -9.333 -8.164 8.068 1.00 91.38 72 VAL A CA 1
ATOM 565 C C . VAL A 1 72 ? -9.445 -8.144 6.547 1.00 91.38 72 VAL A C 1
ATOM 567 O O . VAL A 1 72 ? -10.097 -9.004 5.956 1.00 91.38 72 VAL A O 1
ATOM 570 N N . LEU A 1 73 ? -8.820 -7.151 5.920 1.00 89.69 73 LEU A N 1
ATOM 571 C CA . LEU A 1 73 ? -8.674 -7.057 4.470 1.00 89.69 73 LEU A CA 1
ATOM 572 C C . LEU A 1 73 ? -7.205 -7.315 4.153 1.00 89.69 73 LEU A C 1
ATOM 574 O O . LEU A 1 73 ? -6.336 -6.659 4.722 1.00 89.69 73 LEU A O 1
ATOM 578 N N . GLN A 1 74 ? -6.936 -8.294 3.291 1.00 86.38 74 GLN A N 1
ATOM 579 C CA . GLN A 1 74 ? -5.578 -8.732 2.980 1.00 86.38 74 GLN A CA 1
ATOM 580 C C . GLN A 1 74 ? -5.262 -8.495 1.503 1.00 86.38 74 GLN A C 1
ATOM 582 O O . GLN A 1 74 ? -6.069 -8.795 0.623 1.00 86.38 74 GLN A O 1
ATOM 587 N N . ALA A 1 75 ? -4.072 -7.954 1.265 1.00 86.81 75 ALA A N 1
ATOM 588 C CA . ALA A 1 75 ? -3.429 -7.807 -0.032 1.00 86.81 75 ALA A CA 1
ATOM 589 C C . ALA A 1 75 ? -1.929 -8.096 0.142 1.00 86.81 75 ALA A C 1
ATOM 591 O O . ALA A 1 75 ? -1.425 -8.084 1.268 1.00 86.81 75 ALA A O 1
ATOM 592 N N . HIS A 1 76 ? -1.233 -8.382 -0.954 1.00 84.88 76 HIS A N 1
ATOM 593 C CA . HIS A 1 76 ? 0.226 -8.483 -0.972 1.00 84.88 76 HIS A CA 1
ATOM 594 C C . HIS A 1 76 ? 0.813 -7.190 -1.556 1.00 84.88 76 HIS A C 1
ATOM 596 O O . HIS A 1 76 ? 0.144 -6.502 -2.329 1.00 84.88 76 HIS A O 1
ATOM 602 N N . LEU A 1 77 ? 2.015 -6.825 -1.108 1.00 76.44 77 LEU A N 1
ATOM 603 C CA . LEU A 1 77 ? 2.670 -5.567 -1.482 1.00 76.44 77 LEU A CA 1
ATOM 604 C C . LEU A 1 77 ? 3.412 -5.660 -2.806 1.00 76.44 77 LEU A C 1
ATOM 606 O O . LEU A 1 77 ? 3.596 -4.642 -3.457 1.00 76.44 77 LEU A O 1
ATOM 610 N N . ASP A 1 78 ? 3.871 -6.852 -3.163 1.00 75.50 78 ASP A N 1
ATOM 611 C CA . ASP A 1 78 ? 4.811 -7.053 -4.243 1.00 75.50 78 ASP A CA 1
ATOM 612 C C . ASP A 1 78 ? 4.140 -7.192 -5.607 1.00 75.50 78 ASP A C 1
ATOM 614 O O . ASP A 1 78 ? 2.972 -7.575 -5.751 1.00 75.50 78 ASP A O 1
ATOM 618 N N . MET A 1 79 ? 4.940 -6.914 -6.629 1.00 76.56 79 MET A N 1
ATOM 619 C CA . MET A 1 79 ? 4.586 -7.144 -8.013 1.00 76.56 79 MET A CA 1
ATOM 620 C C . MET A 1 79 ? 5.588 -8.059 -8.695 1.00 76.56 79 MET A C 1
ATOM 622 O O . MET A 1 79 ? 6.795 -7.874 -8.578 1.00 76.56 79 MET A O 1
ATOM 626 N N . VAL A 1 80 ? 5.073 -8.984 -9.503 1.00 74.00 80 VAL A N 1
ATOM 627 C CA . VAL A 1 80 ? 5.900 -9.846 -10.345 1.00 74.00 80 VAL A CA 1
ATOM 628 C C . VAL A 1 80 ? 6.485 -9.022 -11.506 1.00 74.00 80 VAL A C 1
ATOM 630 O O . VAL A 1 80 ? 5.718 -8.537 -12.345 1.00 74.00 80 VAL A O 1
ATOM 633 N N . PRO A 1 81 ? 7.820 -8.867 -11.604 1.00 65.38 81 PRO A N 1
ATOM 634 C CA . PRO A 1 81 ? 8.446 -8.135 -12.696 1.00 65.38 81 PRO A CA 1
ATOM 635 C C . PRO A 1 81 ? 8.500 -9.015 -13.950 1.00 65.38 81 PRO A C 1
ATOM 637 O O . PRO A 1 81 ? 9.367 -9.877 -14.092 1.00 65.38 81 PRO A O 1
ATOM 640 N N . GLN A 1 82 ? 7.575 -8.804 -14.884 1.00 62.66 82 GLN A N 1
ATOM 641 C CA . GLN A 1 82 ? 7.628 -9.418 -16.213 1.00 62.66 82 GLN A CA 1
ATOM 642 C C . GLN A 1 82 ? 7.739 -8.328 -17.277 1.00 62.66 82 GLN A C 1
ATOM 644 O O . GLN A 1 82 ? 6.827 -7.518 -17.437 1.00 62.66 82 GLN A O 1
ATOM 649 N N . LYS A 1 83 ? 8.861 -8.307 -18.007 1.00 58.72 83 LYS A N 1
ATOM 650 C CA . LYS A 1 83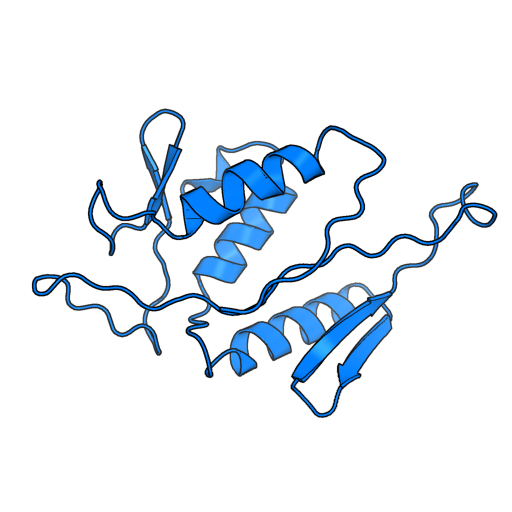 ? 9.079 -7.421 -19.163 1.00 58.72 83 LYS A CA 1
ATOM 651 C C . LYS A 1 83 ? 9.184 -8.211 -20.457 1.00 58.72 83 LYS A C 1
ATOM 653 O O . LYS A 1 83 ? 9.581 -9.375 -20.450 1.00 58.72 83 LYS A O 1
ATOM 658 N N . ASN A 1 84 ? 8.911 -7.536 -21.568 1.00 59.19 84 ASN A N 1
ATOM 659 C CA . ASN A 1 84 ? 9.265 -8.034 -22.891 1.00 59.19 84 ASN A CA 1
ATOM 660 C C . ASN A 1 84 ? 10.754 -7.817 -23.164 1.00 59.19 84 ASN A C 1
ATOM 662 O O . ASN A 1 84 ? 11.379 -6.925 -22.584 1.00 59.19 84 ASN A O 1
ATOM 666 N N . ASN A 1 85 ? 11.289 -8.576 -24.121 1.00 51.66 85 ASN A N 1
ATOM 667 C CA . ASN A 1 85 ? 12.656 -8.394 -24.613 1.00 51.66 85 ASN A CA 1
ATOM 668 C C . ASN A 1 85 ? 12.896 -6.983 -25.185 1.00 51.66 85 ASN A C 1
ATOM 670 O O . ASN A 1 85 ? 14.006 -6.473 -25.080 1.00 51.66 85 ASN A O 1
ATOM 674 N N . ASP A 1 86 ? 11.849 -6.337 -25.708 1.00 57.09 86 ASP A N 1
ATOM 675 C CA . ASP A 1 86 ? 11.955 -5.062 -26.431 1.00 57.09 86 ASP A CA 1
ATOM 676 C C . ASP A 1 86 ? 11.639 -3.827 -25.566 1.00 57.09 86 ASP A C 1
ATOM 678 O O . ASP A 1 86 ? 11.732 -2.691 -26.029 1.00 57.09 86 ASP A O 1
ATOM 682 N N . THR A 1 87 ? 11.257 -4.022 -24.300 1.00 60.84 87 THR A N 1
ATOM 683 C CA . THR A 1 87 ? 10.942 -2.929 -23.366 1.00 60.84 87 THR A CA 1
ATOM 684 C C . THR A 1 87 ? 12.099 -2.668 -22.410 1.00 60.84 87 THR A C 1
ATOM 686 O O . THR A 1 87 ? 12.450 -3.518 -21.588 1.00 60.84 87 THR A O 1
ATOM 689 N N . VAL A 1 88 ? 12.657 -1.457 -22.476 1.00 68.75 88 VAL A N 1
ATOM 690 C CA . VAL A 1 88 ? 13.626 -0.950 -21.497 1.00 68.75 88 VAL A CA 1
ATOM 691 C C . VAL A 1 88 ? 12.847 -0.399 -20.302 1.00 68.75 88 VAL A C 1
ATOM 693 O O . VAL A 1 88 ? 12.340 0.717 -20.348 1.00 68.75 88 VAL A O 1
ATOM 696 N N . HIS A 1 89 ? 12.701 -1.218 -19.263 1.00 72.88 89 HIS A N 1
ATOM 697 C CA . HIS A 1 89 ? 12.105 -0.833 -17.984 1.00 72.88 89 HIS A CA 1
ATOM 698 C C . HIS A 1 89 ? 12.890 -1.493 -16.847 1.00 72.88 89 HIS A C 1
ATOM 700 O O . HIS A 1 89 ? 13.090 -2.715 -16.849 1.00 72.88 89 HIS A O 1
ATOM 706 N N . ASP A 1 90 ? 13.366 -0.682 -15.908 1.00 77.94 90 ASP A N 1
ATOM 707 C CA . ASP A 1 90 ? 14.033 -1.111 -14.683 1.00 77.94 90 ASP A CA 1
ATOM 708 C C . ASP A 1 90 ? 13.009 -1.152 -13.544 1.00 77.94 90 ASP A C 1
ATOM 710 O O . ASP A 1 90 ? 12.732 -0.139 -12.914 1.00 77.94 90 ASP A O 1
ATOM 714 N N . PHE A 1 91 ? 12.451 -2.328 -13.246 1.00 76.94 91 PHE A N 1
ATOM 715 C CA . PHE A 1 91 ? 11.424 -2.482 -12.206 1.00 76.94 91 PHE A CA 1
ATOM 716 C C . PHE A 1 91 ? 11.868 -2.056 -10.802 1.00 76.94 91 PHE A C 1
ATOM 718 O O . PHE A 1 91 ? 11.013 -1.872 -9.943 1.00 76.94 91 PHE A O 1
ATOM 725 N N . ALA A 1 92 ? 13.172 -1.916 -10.540 1.00 76.44 92 ALA A N 1
ATOM 726 C CA . ALA A 1 92 ? 13.664 -1.445 -9.249 1.00 76.44 92 ALA A CA 1
ATOM 727 C C . ALA A 1 92 ? 13.647 0.090 -9.128 1.00 76.44 92 ALA A C 1
ATOM 729 O O . ALA A 1 92 ? 13.812 0.615 -8.027 1.00 76.44 92 ALA A O 1
ATOM 730 N N . LYS A 1 93 ? 13.485 0.820 -10.240 1.00 80.44 93 LYS A N 1
ATOM 731 C CA . LYS A 1 93 ? 13.610 2.289 -10.285 1.00 80.44 93 LYS A CA 1
ATOM 732 C C . LYS A 1 93 ? 12.470 2.980 -11.013 1.00 80.44 93 LYS A C 1
ATOM 734 O O . LYS A 1 93 ? 12.071 4.076 -10.625 1.00 80.44 93 LYS A O 1
ATOM 739 N N . ASP A 1 94 ? 11.973 2.360 -12.069 1.00 81.06 94 ASP A N 1
ATOM 740 C CA . ASP A 1 94 ? 11.008 2.959 -12.963 1.00 81.06 94 ASP A CA 1
ATOM 741 C C . ASP A 1 94 ? 9.585 2.734 -12.435 1.00 81.06 94 ASP A C 1
ATOM 743 O O . ASP A 1 94 ? 9.202 1.608 -12.107 1.00 81.06 94 ASP A O 1
ATOM 747 N N . PRO A 1 95 ? 8.764 3.792 -12.363 1.00 85.25 95 PRO A N 1
ATOM 748 C CA . PRO A 1 95 ? 7.379 3.668 -11.949 1.00 85.25 95 PRO A CA 1
ATOM 749 C C . PRO A 1 95 ? 6.539 2.995 -13.032 1.00 85.25 95 PRO A C 1
ATOM 751 O O . PRO A 1 95 ? 6.776 3.138 -14.237 1.00 85.25 95 PRO A O 1
ATOM 754 N N . ILE A 1 96 ? 5.463 2.347 -12.605 1.00 83.31 96 ILE A N 1
ATOM 755 C CA . ILE A 1 96 ? 4.474 1.789 -13.518 1.00 83.31 96 ILE A CA 1
ATOM 756 C C . ILE A 1 96 ? 3.575 2.913 -14.003 1.00 83.31 96 ILE A C 1
ATOM 758 O O . ILE A 1 96 ? 3.050 3.703 -13.220 1.00 83.31 96 ILE A O 1
ATOM 762 N N . GLN A 1 97 ? 3.374 2.961 -15.316 1.00 82.88 97 GLN A N 1
ATOM 763 C CA . GLN A 1 97 ? 2.531 3.953 -15.971 1.00 82.88 97 GLN A CA 1
ATOM 764 C C . GLN A 1 97 ? 1.195 3.314 -16.370 1.00 82.88 97 GLN A C 1
ATOM 766 O O . GLN A 1 97 ? 1.105 2.726 -17.458 1.00 82.88 97 GLN A O 1
ATOM 771 N N . PRO A 1 98 ? 0.170 3.369 -15.496 1.00 84.06 98 PRO A N 1
ATOM 772 C CA . PRO A 1 98 ? -1.160 2.901 -15.841 1.00 84.06 98 PRO A CA 1
ATOM 773 C C . PRO A 1 98 ? -1.830 3.854 -16.842 1.00 84.06 98 PRO A C 1
ATOM 775 O O . PRO A 1 98 ? -1.660 5.070 -16.757 1.00 84.06 98 PRO A O 1
ATOM 778 N N . TYR A 1 99 ? -2.600 3.300 -17.774 1.00 81.56 99 TYR A N 1
ATOM 779 C CA . TYR A 1 99 ? -3.408 4.036 -18.749 1.00 81.56 99 TYR A CA 1
ATOM 780 C C . TYR A 1 99 ? -4.764 3.357 -18.946 1.00 81.56 99 TYR A C 1
ATOM 782 O O . TYR A 1 99 ? -4.910 2.161 -18.667 1.00 81.56 99 TYR A O 1
ATOM 790 N N . ILE A 1 100 ? -5.748 4.121 -19.416 1.00 83.25 100 ILE A N 1
ATOM 791 C CA . ILE A 1 100 ? -7.098 3.616 -19.695 1.00 83.25 100 ILE A CA 1
ATOM 792 C C . ILE A 1 100 ? -7.185 3.194 -21.166 1.00 83.25 100 ILE A C 1
ATOM 794 O O . ILE A 1 100 ? -6.838 3.958 -22.063 1.00 83.25 100 ILE A O 1
ATOM 798 N N . ASP A 1 101 ? -7.666 1.977 -21.408 1.00 79.44 101 ASP A N 1
ATOM 799 C CA . ASP A 1 101 ? -7.930 1.414 -22.732 1.00 79.44 101 ASP A CA 1
ATOM 800 C C . ASP A 1 101 ? -9.348 0.833 -22.769 1.00 79.44 101 ASP A C 1
ATOM 802 O O . ASP A 1 101 ? -9.600 -0.297 -22.333 1.00 79.44 101 ASP A O 1
ATOM 806 N N . GLY A 1 102 ? -10.298 1.650 -23.229 1.00 82.31 102 GLY A N 1
ATOM 807 C CA . GLY A 1 102 ? -11.722 1.328 -23.187 1.00 82.31 102 GLY A CA 1
ATOM 808 C C . GLY A 1 102 ? -12.205 1.112 -21.751 1.00 82.31 102 GLY A C 1
ATOM 809 O O . GLY A 1 102 ? -12.165 2.025 -20.931 1.00 82.31 102 GLY A O 1
ATOM 810 N N . GLU A 1 103 ? -12.653 -0.106 -21.446 1.00 82.50 103 GLU A N 1
ATOM 811 C CA . GLU A 1 103 ? -13.134 -0.503 -20.111 1.00 82.50 103 GLU A CA 1
ATOM 812 C C . GLU A 1 103 ? -12.026 -1.038 -19.185 1.00 82.50 103 GLU A C 1
ATOM 814 O O . GLU A 1 103 ? -12.301 -1.470 -18.063 1.00 82.50 103 GLU A O 1
ATOM 819 N N . TRP A 1 104 ? -10.773 -1.042 -19.646 1.00 79.81 104 TRP A N 1
ATOM 820 C CA . TRP A 1 104 ? -9.651 -1.658 -18.944 1.00 79.81 104 TRP A CA 1
ATOM 821 C C . TRP A 1 104 ? -8.607 -0.631 -18.527 1.00 79.81 104 TRP A C 1
ATOM 823 O O . TRP A 1 104 ? -8.369 0.357 -19.213 1.00 79.81 104 TRP A O 1
ATOM 833 N N . VAL A 1 105 ? -7.916 -0.916 -17.423 1.00 80.19 105 VAL A N 1
ATOM 834 C CA . VAL A 1 105 ? -6.680 -0.218 -17.058 1.00 80.19 105 VAL A CA 1
ATOM 835 C C . VAL A 1 105 ? -5.506 -1.150 -17.328 1.00 80.19 105 VAL A C 1
ATOM 837 O O . VAL A 1 105 ? -5.507 -2.300 -16.887 1.00 80.19 105 VAL A O 1
ATOM 840 N N . LYS A 1 106 ? -4.511 -0.657 -18.064 1.00 79.62 106 LYS A N 1
ATOM 841 C CA . LYS A 1 106 ? -3.325 -1.406 -18.506 1.00 79.62 106 LYS A CA 1
ATOM 842 C C . LYS A 1 106 ? -2.050 -0.662 -18.116 1.00 79.62 106 LYS A C 1
ATOM 844 O O . LYS A 1 106 ? -2.101 0.512 -17.776 1.00 79.62 106 LYS A O 1
ATOM 849 N N . ALA A 1 107 ? -0.899 -1.331 -18.171 1.00 78.50 107 ALA A N 1
ATOM 850 C CA . ALA A 1 107 ? 0.411 -0.719 -17.930 1.00 78.50 107 ALA A CA 1
ATOM 851 C C . ALA A 1 107 ? 1.172 -0.542 -19.253 1.00 78.50 107 ALA A C 1
ATOM 853 O O . ALA A 1 107 ? 1.241 -1.486 -20.038 1.00 78.50 107 ALA A O 1
ATOM 854 N N . ARG A 1 108 ? 1.759 0.638 -19.509 1.00 71.94 108 ARG A N 1
ATOM 855 C CA . ARG A 1 108 ? 2.457 0.930 -20.786 1.00 71.94 108 ARG A CA 1
ATOM 856 C C . ARG A 1 108 ? 3.699 0.056 -21.042 1.00 71.94 108 ARG A C 1
ATOM 858 O O . ARG A 1 108 ? 4.104 -0.073 -22.190 1.00 71.94 108 ARG A O 1
ATOM 865 N N . ALA A 1 109 ? 4.279 -0.559 -20.008 1.00 58.31 109 ALA A N 1
ATOM 866 C CA . ALA A 1 109 ? 5.506 -1.362 -20.097 1.00 58.31 109 ALA A CA 1
ATOM 867 C C . ALA A 1 109 ? 5.283 -2.888 -20.250 1.00 58.31 109 ALA A C 1
ATOM 869 O O . ALA A 1 109 ? 6.252 -3.642 -20.228 1.00 58.31 109 ALA A O 1
ATOM 870 N N . ALA A 1 110 ? 4.039 -3.361 -20.409 1.00 48.78 110 ALA A N 1
ATOM 871 C CA . ALA A 1 110 ? 3.704 -4.786 -20.555 1.00 48.78 110 ALA A CA 1
ATOM 872 C C . ALA A 1 110 ? 2.882 -5.044 -21.841 1.00 48.78 110 ALA A C 1
ATOM 874 O O . ALA A 1 110 ? 2.126 -4.163 -22.261 1.00 48.78 110 ALA A O 1
ATOM 875 N N . PRO A 1 111 ? 3.015 -6.214 -22.507 1.00 43.56 111 PRO A N 1
ATOM 876 C CA . PRO A 1 111 ? 2.319 -6.479 -23.766 1.00 43.56 111 PRO A CA 1
ATOM 877 C C . PRO A 1 111 ? 0.798 -6.606 -23.556 1.00 43.56 111 PRO A C 1
ATOM 879 O O . PRO A 1 111 ? 0.356 -7.007 -22.479 1.00 43.56 111 PRO A O 1
ATOM 882 N N . PRO A 1 112 ? -0.019 -6.354 -24.597 1.00 40.94 112 PRO A N 1
ATOM 883 C CA . PRO A 1 112 ? -1.483 -6.391 -24.512 1.00 40.94 112 PRO A CA 1
ATOM 884 C C . PRO A 1 112 ? -2.079 -7.770 -24.171 1.00 40.94 112 PRO A C 1
ATOM 886 O O . PRO A 1 112 ? -3.243 -7.831 -23.784 1.00 40.94 112 PRO A O 1
ATOM 889 N N . TRP A 1 113 ? -1.308 -8.855 -24.314 1.00 38.81 113 TRP A N 1
ATOM 890 C CA . TRP A 1 113 ? -1.707 -10.231 -23.987 1.00 38.81 113 TRP A CA 1
ATOM 891 C C . TRP A 1 113 ? -1.114 -10.752 -22.672 1.00 38.81 113 TRP A C 1
ATOM 893 O O . TRP A 1 113 ? -1.572 -11.785 -22.181 1.00 38.81 113 TRP A O 1
ATOM 903 N N . ALA A 1 114 ? -0.112 -10.077 -22.091 1.00 36.59 114 ALA A N 1
ATOM 904 C CA . ALA A 1 114 ? 0.309 -10.434 -20.743 1.00 36.59 114 ALA A CA 1
ATOM 905 C C . ALA A 1 114 ? -0.844 -10.096 -19.797 1.00 36.59 114 ALA A C 1
ATOM 907 O O . ALA A 1 114 ? -1.506 -9.069 -19.997 1.00 36.59 114 ALA A O 1
ATOM 908 N N . PRO A 1 115 ? -1.080 -10.905 -18.751 1.00 37.47 115 PRO A N 1
ATOM 909 C CA . PRO A 1 115 ? -1.872 -10.450 -17.627 1.00 37.47 115 PRO A CA 1
ATOM 910 C C . PRO A 1 115 ? -1.138 -9.238 -17.050 1.00 37.47 115 PRO A C 1
ATOM 912 O O . PRO A 1 115 ? -0.224 -9.365 -16.243 1.00 37.47 115 PRO A O 1
ATOM 915 N N . THR A 1 116 ? -1.481 -8.041 -17.529 1.00 41.62 116 THR A N 1
ATOM 916 C CA . THR A 1 116 ? -1.017 -6.794 -16.930 1.00 41.62 116 THR A CA 1
ATOM 917 C C . THR A 1 116 ? -1.402 -6.907 -15.469 1.00 41.62 116 THR A C 1
ATOM 919 O O . THR A 1 116 ? -2.549 -7.234 -15.171 1.00 41.62 116 THR A O 1
ATOM 922 N N . THR A 1 117 ? -0.472 -6.693 -14.546 1.00 45.53 117 THR A N 1
ATOM 923 C CA . THR A 1 117 ? -0.714 -6.854 -13.105 1.00 45.53 117 THR A CA 1
ATOM 924 C C . THR A 1 117 ? -1.976 -6.100 -12.653 1.00 45.53 117 THR A C 1
ATOM 926 O O . THR A 1 117 ? -2.678 -6.534 -11.751 1.00 45.53 117 THR A O 1
ATOM 929 N N . VAL A 1 118 ? -2.378 -5.050 -13.373 1.00 40.03 118 VAL A N 1
ATOM 930 C CA . VAL A 1 118 ? -3.640 -4.326 -13.168 1.00 40.03 118 VAL A CA 1
ATOM 931 C C . VAL A 1 118 ? -4.902 -5.196 -13.364 1.00 40.03 118 VAL A C 1
ATOM 933 O O . VAL A 1 118 ? -5.867 -5.066 -12.610 1.00 40.03 118 VAL A O 1
ATOM 936 N N . SER A 1 119 ? -4.892 -6.142 -14.307 1.00 34.03 119 SER A N 1
ATOM 937 C CA . SER A 1 119 ? -5.982 -7.099 -14.560 1.00 34.03 119 SER A CA 1
ATOM 938 C C . SER A 1 119 ? -6.116 -8.197 -13.496 1.00 34.03 119 SER A C 1
ATOM 940 O O . SER A 1 119 ? -7.188 -8.779 -13.376 1.00 34.03 119 SER A O 1
ATOM 942 N N . ALA A 1 120 ? -5.087 -8.452 -12.677 1.00 34.81 120 ALA A N 1
ATOM 943 C CA . ALA A 1 120 ? -5.198 -9.327 -11.502 1.00 34.81 120 ALA A CA 1
ATOM 944 C C . ALA A 1 120 ? -5.7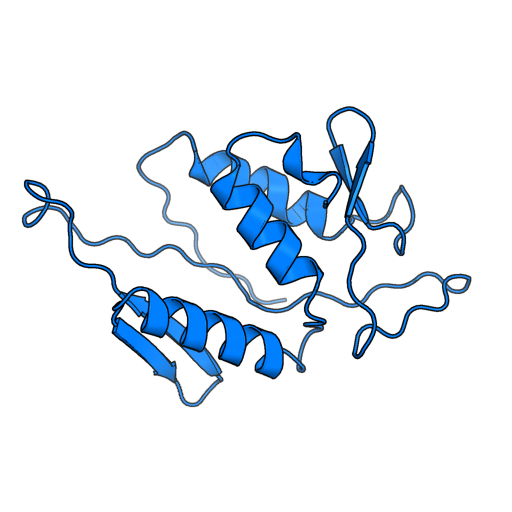58 -8.583 -10.273 1.00 34.81 120 ALA A C 1
ATOM 946 O O . ALA A 1 120 ? -6.385 -9.190 -9.401 1.00 34.81 120 ALA A O 1
ATOM 947 N N . TRP A 1 121 ? -5.582 -7.258 -10.226 1.00 38.94 121 TRP A N 1
ATOM 948 C CA . TRP A 1 121 ? -6.090 -6.398 -9.156 1.00 38.94 121 TRP A CA 1
ATOM 949 C C . TRP A 1 121 ? -7.563 -6.021 -9.358 1.00 38.94 121 TRP A C 1
ATOM 951 O O . TRP A 1 121 ? -8.344 -6.105 -8.414 1.00 38.94 121 TRP A O 1
ATOM 961 N N . LEU A 1 122 ? -7.987 -5.691 -10.583 1.00 36.25 122 LEU A N 1
ATOM 962 C CA . LEU A 1 122 ? -9.352 -5.227 -10.886 1.00 36.25 122 LEU A CA 1
ATOM 963 C C . LEU A 1 122 ? -10.477 -6.227 -10.538 1.00 36.25 122 LEU A C 1
ATOM 965 O O . LEU A 1 122 ? -11.429 -5.818 -9.875 1.00 36.25 122 LEU A O 1
ATOM 969 N N . PRO A 1 123 ? -10.412 -7.528 -10.887 1.00 29.77 123 PRO A N 1
ATOM 970 C CA . PRO A 1 123 ? -11.448 -8.495 -10.518 1.00 29.77 123 PRO A CA 1
ATOM 971 C C . PRO A 1 123 ? -11.518 -8.722 -9.004 1.00 29.77 123 PRO A C 1
ATOM 973 O O . PRO A 1 123 ? -12.597 -8.963 -8.469 1.00 29.77 123 PRO A O 1
ATOM 976 N N . ARG A 1 124 ? -10.384 -8.603 -8.300 1.00 33.03 124 ARG A N 1
ATOM 977 C CA . ARG A 1 124 ? -10.287 -8.802 -6.846 1.00 33.03 124 ARG A CA 1
ATOM 978 C C . ARG A 1 124 ? -10.655 -7.538 -6.052 1.00 33.03 124 ARG A C 1
ATOM 980 O O . ARG A 1 124 ? -11.129 -7.649 -4.927 1.00 33.03 124 ARG A O 1
ATOM 987 N N . TRP A 1 125 ? -10.526 -6.354 -6.656 1.00 32.31 125 TRP A N 1
ATOM 988 C CA . TRP A 1 125 ? -10.959 -5.058 -6.112 1.00 32.31 125 TRP A CA 1
ATOM 989 C C . TRP A 1 125 ? -12.397 -4.674 -6.490 1.00 32.31 125 TRP A C 1
ATOM 991 O O . TRP A 1 125 ? -13.035 -3.899 -5.786 1.00 32.31 125 TRP A O 1
ATOM 1001 N N . ARG A 1 126 ? -12.989 -5.257 -7.535 1.00 25.73 126 ARG A N 1
ATOM 1002 C CA . ARG A 1 126 ? -14.424 -5.075 -7.833 1.00 25.73 126 ARG A CA 1
ATOM 1003 C C . ARG A 1 126 ? -15.324 -5.661 -6.727 1.00 25.73 126 ARG A C 1
ATOM 1005 O O . ARG A 1 126 ? -16.423 -5.161 -6.500 1.00 25.73 126 ARG A O 1
ATOM 1012 N N . TYR A 1 127 ? -14.807 -6.630 -5.965 1.00 27.91 127 TYR A N 1
ATOM 1013 C CA . TYR A 1 127 ? -15.409 -7.140 -4.723 1.00 27.91 127 TYR A CA 1
ATOM 1014 C C . TYR A 1 127 ? -15.327 -6.165 -3.535 1.00 27.91 127 TYR A C 1
ATOM 1016 O O . TYR A 1 127 ? -16.113 -6.279 -2.599 1.00 27.91 127 TYR A O 1
ATOM 1024 N N . TRP A 1 128 ? -14.425 -5.180 -3.568 1.00 29.52 128 TRP A N 1
ATOM 1025 C CA . TRP A 1 128 ? -14.232 -4.208 -2.484 1.00 29.52 128 TRP A CA 1
ATOM 1026 C C . TRP A 1 128 ? -15.372 -3.180 -2.376 1.00 29.52 128 TRP A C 1
ATOM 1028 O O . TRP A 1 128 ? -15.498 -2.518 -1.350 1.00 29.52 128 TRP A O 1
ATOM 1038 N N . LEU A 1 129 ? -16.212 -3.044 -3.411 1.00 29.27 129 LEU A N 1
ATOM 1039 C CA . LEU A 1 129 ? -17.247 -2.003 -3.484 1.00 29.27 129 LEU A CA 1
ATOM 1040 C C . LEU A 1 129 ? -18.688 -2.504 -3.383 1.00 29.27 129 LEU A C 1
ATOM 1042 O O . LEU A 1 129 ? -19.594 -1.677 -3.347 1.00 29.27 129 LEU A O 1
ATOM 1046 N N . THR A 1 130 ? -18.935 -3.816 -3.327 1.00 24.77 130 THR A N 1
ATOM 1047 C CA . THR A 1 130 ? -20.319 -4.316 -3.408 1.00 24.77 130 THR A CA 1
ATOM 1048 C C . THR A 1 130 ? -20.741 -5.368 -2.397 1.00 24.77 130 THR A C 1
ATOM 1050 O O . THR A 1 130 ? -21.932 -5.676 -2.369 1.00 24.77 130 THR A O 1
ATOM 1053 N N . THR A 1 131 ? -19.889 -5.936 -1.535 1.00 24.55 131 THR A N 1
ATOM 1054 C CA . THR A 1 131 ? -20.406 -7.001 -0.652 1.00 24.55 131 THR A CA 1
ATOM 1055 C C . THR A 1 131 ? -19.666 -7.114 0.674 1.00 24.55 131 THR A C 1
ATOM 1057 O O . THR A 1 131 ? -18.464 -7.346 0.753 1.00 24.55 131 THR A O 1
ATOM 1060 N N . THR A 1 132 ? -20.443 -6.965 1.747 1.00 32.06 132 THR A N 1
ATOM 1061 C CA . THR A 1 132 ? -20.181 -7.556 3.056 1.00 32.06 132 THR A CA 1
ATOM 1062 C C . THR A 1 132 ? -19.882 -9.043 2.858 1.00 32.06 132 THR A C 1
ATOM 1064 O O . THR A 1 132 ? -20.631 -9.702 2.152 1.00 32.06 132 THR A O 1
ATOM 1067 N N . TRP A 1 133 ? -18.866 -9.572 3.540 1.00 32.91 133 TRP A N 1
ATOM 1068 C CA . TRP A 1 133 ? -18.469 -10.990 3.538 1.00 32.91 133 TRP A CA 1
ATOM 1069 C C . TRP A 1 133 ? -17.700 -11.458 2.299 1.00 32.91 133 TRP A C 1
ATOM 1071 O O . TRP A 1 133 ? -18.278 -11.660 1.242 1.00 32.91 133 TRP A O 1
ATOM 1081 N N . PHE A 1 134 ? -16.416 -11.773 2.486 1.00 24.27 134 PHE A N 1
ATOM 1082 C CA . PHE A 1 134 ? -15.812 -12.969 1.899 1.00 24.27 134 PHE A CA 1
ATOM 1083 C C . PHE A 1 134 ? -14.523 -13.328 2.650 1.00 24.27 134 PHE A C 1
ATOM 1085 O O . PHE A 1 134 ? -13.604 -12.522 2.773 1.00 24.27 134 PHE A O 1
ATOM 1092 N N . THR A 1 135 ? -14.461 -14.553 3.164 1.00 30.25 135 THR A N 1
ATOM 1093 C CA . THR A 1 135 ? -13.230 -15.191 3.636 1.00 30.25 13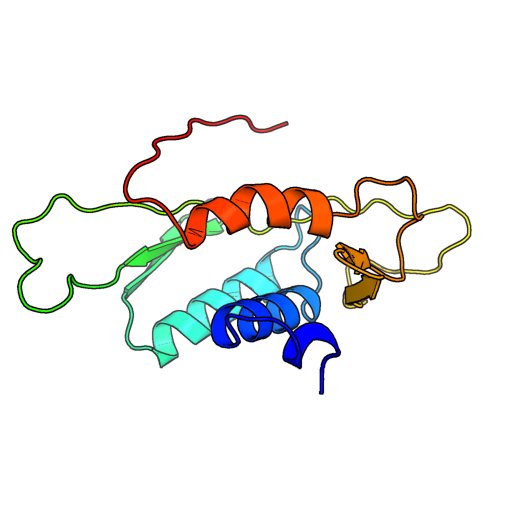5 THR A CA 1
ATOM 1094 C C . THR A 1 135 ? -12.536 -15.774 2.409 1.00 30.25 135 THR A C 1
ATOM 1096 O O . THR A 1 135 ? -13.145 -16.576 1.705 1.00 30.25 135 THR A O 1
ATOM 1099 N N . ALA A 1 136 ? -11.278 -15.427 2.138 1.00 24.23 136 ALA A N 1
ATOM 1100 C CA . ALA A 1 136 ? -10.507 -16.116 1.106 1.00 24.23 136 ALA A CA 1
ATOM 1101 C C . ALA A 1 136 ? -9.085 -16.408 1.589 1.00 24.23 136 ALA A C 1
ATOM 1103 O O . ALA A 1 136 ? -8.364 -15.545 2.080 1.00 24.23 136 ALA A O 1
ATOM 1104 N N . ARG A 1 137 ? -8.757 -17.692 1.481 1.00 20.62 137 ARG A N 1
ATOM 1105 C CA . ARG A 1 137 ? -7.602 -18.412 2.006 1.00 20.62 137 ARG A CA 1
ATOM 1106 C C . ARG A 1 137 ? -6.460 -18.397 0.979 1.00 20.62 137 ARG A C 1
ATOM 1108 O O . ARG A 1 137 ? -6.701 -18.350 -0.222 1.00 20.62 137 ARG A O 1
ATOM 1115 N N . TRP A 1 138 ? -5.244 -18.450 1.512 1.00 27.16 138 TRP A N 1
ATOM 1116 C CA . TRP A 1 138 ? -3.918 -18.474 0.888 1.00 27.16 138 TRP A CA 1
ATOM 1117 C C . TRP A 1 138 ? -3.751 -19.235 -0.439 1.00 27.16 138 TRP A C 1
ATOM 1119 O O . TRP A 1 138 ? -4.272 -20.340 -0.597 1.00 27.16 138 TRP A O 1
ATOM 1129 N N . LYS A 1 139 ? -2.837 -18.721 -1.277 1.00 21.61 139 LYS A N 1
ATOM 1130 C CA . LYS A 1 139 ? -1.739 -19.499 -1.880 1.00 21.61 139 LYS A CA 1
ATOM 1131 C C . LYS A 1 139 ? -0.614 -18.558 -2.336 1.00 21.61 139 LYS A C 1
ATOM 1133 O O . LYS A 1 139 ? -0.815 -17.775 -3.258 1.00 21.61 139 LY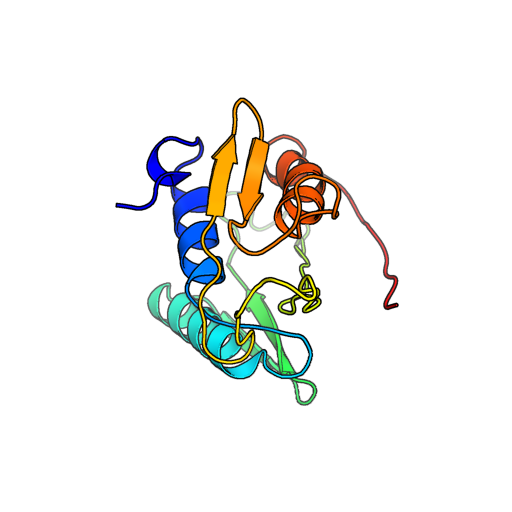S A O 1
ATOM 1138 N N . CYS A 1 140 ? 0.533 -18.647 -1.660 1.00 22.45 140 CYS A N 1
ATOM 1139 C CA . CYS A 1 140 ? 1.831 -18.301 -2.234 1.00 22.45 140 CYS A CA 1
ATOM 1140 C C . CYS A 1 140 ? 2.086 -19.224 -3.430 1.00 22.45 140 CYS A C 1
ATOM 1142 O O . CYS A 1 140 ? 1.928 -20.442 -3.294 1.00 22.45 140 CYS A O 1
ATOM 1144 N N . CYS A 1 141 ? 2.495 -18.647 -4.550 1.00 28.39 141 CYS A N 1
ATOM 1145 C CA . CYS A 1 141 ? 3.336 -19.288 -5.549 1.00 28.39 141 CYS A CA 1
ATOM 1146 C C . CYS A 1 141 ? 4.434 -18.292 -5.895 1.00 28.39 141 CYS A C 1
ATOM 1148 O O . CYS A 1 141 ? 4.080 -17.102 -6.041 1.00 28.39 141 CYS A O 1
#

InterPro domains:
  IPR001160 Peptidase M20C, Xaa-His dipeptidase [PR00934] (80-99)
  IPR001160 Peptidase M20C, Xaa-His dipeptidase [PR00934] (101-119)
  IPR001160 Peptidase M20C, Xaa-His dipeptidase [PTHR43501] (1-109)